Protein AF-A0A6P5CSR9-F1 (afdb_monomer_lite)

pLDDT: mean 87.32, std 11.23, range [52.47, 97.5]

Structure (mmCIF, N/CA/C/O backbone):
data_AF-A0A6P5CSR9-F1
#
_entry.id   AF-A0A6P5CSR9-F1
#
loop_
_atom_site.group_PDB
_atom_site.id
_atom_site.type_symbol
_ato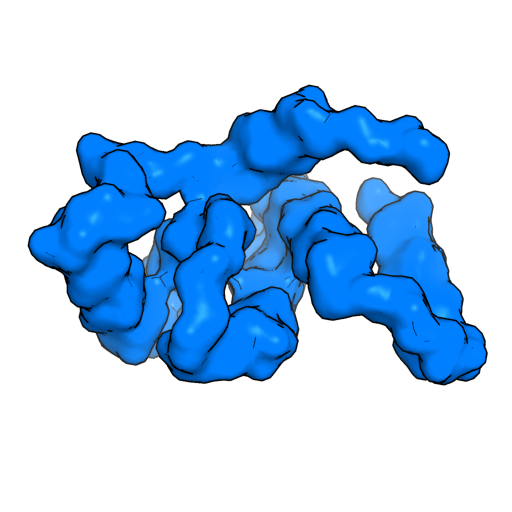m_site.label_atom_id
_atom_site.label_alt_id
_atom_site.label_comp_id
_atom_site.label_asym_id
_atom_site.label_entity_id
_atom_site.label_seq_id
_atom_site.pdbx_PDB_ins_code
_atom_site.Cartn_x
_atom_site.Cartn_y
_atom_site.Cartn_z
_atom_site.occupancy
_atom_site.B_iso_or_equiv
_atom_site.auth_seq_id
_atom_site.auth_comp_id
_atom_site.auth_asym_id
_atom_site.auth_atom_id
_atom_site.pdbx_PDB_model_num
ATOM 1 N N . LEU A 1 1 ? 12.097 3.161 -11.868 1.00 73.62 1 LEU A N 1
ATOM 2 C CA . LEU A 1 1 ? 11.163 2.076 -12.251 1.00 73.62 1 LEU A CA 1
ATOM 3 C C . LEU A 1 1 ? 11.880 0.765 -12.604 1.00 73.62 1 LEU A C 1
ATOM 5 O O . LEU A 1 1 ? 11.644 -0.215 -11.914 1.00 73.62 1 LEU A O 1
ATOM 9 N N . ALA A 1 2 ? 12.783 0.739 -13.599 1.00 78.50 2 ALA A N 1
ATOM 10 C CA . ALA A 1 2 ? 13.423 -0.500 -14.081 1.00 78.50 2 ALA A CA 1
ATOM 11 C C . ALA A 1 2 ? 14.132 -1.333 -12.991 1.00 78.50 2 ALA A C 1
ATOM 13 O O . ALA A 1 2 ? 13.965 -2.545 -12.945 1.00 78.50 2 ALA A O 1
ATOM 14 N N . LEU A 1 3 ? 14.857 -0.688 -12.067 1.00 85.06 3 LEU A N 1
ATOM 15 C CA . LEU A 1 3 ? 15.507 -1.365 -10.933 1.00 85.06 3 LEU A CA 1
ATOM 16 C C . LEU A 1 3 ? 14.511 -2.139 -10.054 1.00 85.06 3 LEU A C 1
ATOM 18 O O . LEU A 1 3 ? 14.718 -3.318 -9.782 1.00 85.06 3 LEU A O 1
ATOM 22 N N . T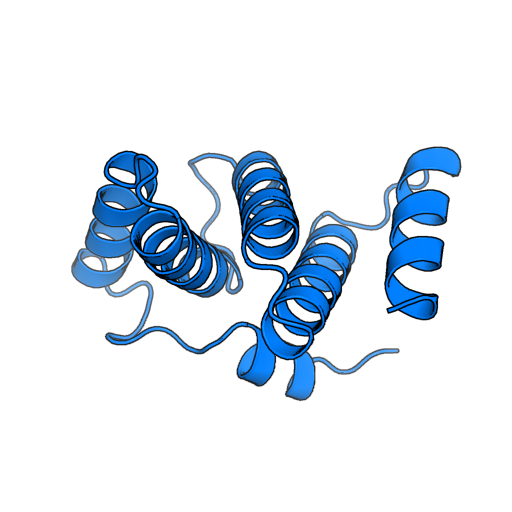RP A 1 4 ? 13.411 -1.496 -9.657 1.00 81.38 4 TRP A N 1
ATOM 23 C CA . TRP A 1 4 ? 12.381 -2.108 -8.815 1.00 81.38 4 TRP A CA 1
ATOM 24 C C . TRP A 1 4 ? 11.624 -3.226 -9.535 1.00 81.38 4 TRP A C 1
ATOM 26 O O . TRP A 1 4 ? 11.358 -4.266 -8.938 1.00 81.38 4 TRP A O 1
ATOM 36 N N . ALA A 1 5 ? 11.324 -3.045 -10.823 1.00 81.62 5 ALA A N 1
ATOM 37 C CA . ALA A 1 5 ? 10.667 -4.068 -11.632 1.00 81.62 5 ALA A CA 1
ATOM 38 C C . ALA A 1 5 ? 11.552 -5.316 -11.788 1.00 81.62 5 ALA A C 1
ATOM 40 O O . ALA A 1 5 ? 11.090 -6.437 -11.578 1.00 81.62 5 ALA A O 1
ATOM 41 N N . ASN A 1 6 ? 12.845 -5.118 -12.060 1.00 84.31 6 ASN A N 1
ATOM 42 C CA . ASN A 1 6 ? 13.813 -6.207 -12.146 1.00 84.31 6 ASN A CA 1
ATOM 43 C C . ASN A 1 6 ? 13.962 -6.932 -10.801 1.00 84.31 6 ASN A C 1
ATOM 45 O O . ASN A 1 6 ? 13.958 -8.160 -10.767 1.00 84.31 6 ASN A O 1
ATOM 49 N N . ALA A 1 7 ? 14.043 -6.193 -9.688 1.00 81.00 7 ALA A N 1
ATOM 50 C CA . ALA A 1 7 ? 14.110 -6.777 -8.350 1.00 81.00 7 ALA A CA 1
ATOM 51 C C . ALA A 1 7 ? 12.864 -7.617 -8.021 1.00 81.00 7 ALA A C 1
ATOM 53 O O . ALA A 1 7 ? 12.997 -8.732 -7.520 1.00 81.00 7 ALA A O 1
ATOM 54 N N . TRP A 1 8 ? 11.665 -7.125 -8.354 1.00 80.38 8 TRP A N 1
ATOM 55 C CA . TRP A 1 8 ? 10.412 -7.865 -8.178 1.00 80.38 8 TRP A CA 1
ATOM 56 C C . TRP A 1 8 ? 10.390 -9.164 -8.990 1.00 80.38 8 TRP A C 1
ATOM 58 O O . TRP A 1 8 ? 10.072 -10.231 -8.463 1.00 80.38 8 TRP A O 1
ATOM 68 N N . GLN A 1 9 ? 10.787 -9.097 -10.262 1.00 84.50 9 GLN A N 1
ATOM 69 C CA . GLN A 1 9 ? 10.817 -10.266 -11.137 1.00 84.50 9 GLN A CA 1
ATOM 70 C C . GLN A 1 9 ? 11.839 -11.308 -10.667 1.00 84.50 9 GLN A C 1
ATOM 72 O O . GLN A 1 9 ? 11.526 -12.498 -10.629 1.00 84.50 9 GLN A O 1
ATOM 77 N N . LEU A 1 10 ? 13.023 -10.874 -10.226 1.00 81.31 10 LEU A N 1
ATOM 78 C CA . LEU A 1 10 ? 14.030 -11.757 -9.636 1.00 81.31 10 LEU A CA 1
ATOM 79 C C . LEU A 1 10 ? 13.522 -12.421 -8.349 1.00 81.31 10 LEU A C 1
ATOM 81 O O . LEU A 1 10 ? 13.697 -13.624 -8.178 1.00 81.31 10 LEU A O 1
ATOM 85 N N . GLN A 1 11 ? 12.843 -11.683 -7.467 1.00 80.25 11 GLN A N 1
ATOM 86 C CA . GLN A 1 11 ? 12.255 -12.243 -6.240 1.00 80.25 11 GLN A CA 1
ATOM 87 C C . GLN A 1 11 ? 11.171 -13.290 -6.524 1.00 80.25 11 GLN A C 1
ATOM 89 O O . GLN A 1 11 ? 11.042 -14.253 -5.765 1.00 80.25 11 GLN A O 1
ATOM 94 N N . ALA A 1 12 ? 10.396 -13.109 -7.597 1.00 79.50 12 ALA A N 1
ATOM 95 C CA . ALA A 1 12 ? 9.389 -14.072 -8.031 1.00 79.50 12 ALA A CA 1
ATOM 96 C C . ALA A 1 12 ? 10.021 -15.337 -8.639 1.00 79.50 12 ALA A C 1
ATOM 98 O O . ALA A 1 12 ? 9.554 -16.441 -8.374 1.00 79.50 12 ALA A O 1
ATOM 99 N N . GLN A 1 13 ? 11.088 -15.183 -9.431 1.00 80.31 13 GLN A N 1
ATOM 100 C CA . GLN A 1 13 ? 11.735 -16.288 -10.147 1.00 80.31 13 GLN A CA 1
ATOM 101 C C . GLN A 1 13 ? 12.671 -17.125 -9.277 1.00 80.31 13 GLN A C 1
ATOM 103 O O . GLN A 1 13 ? 12.736 -18.339 -9.441 1.00 80.31 13 GLN A O 1
ATOM 108 N N . LEU A 1 14 ? 13.417 -16.493 -8.370 1.00 69.06 14 LEU A N 1
ATOM 109 C CA . LEU A 1 14 ? 14.483 -17.178 -7.644 1.00 69.06 14 LEU A CA 1
ATOM 110 C C . LEU A 1 14 ? 13.961 -18.073 -6.517 1.00 69.06 14 LEU A C 1
ATOM 112 O O . LEU A 1 14 ? 14.721 -18.888 -6.007 1.00 69.06 14 LEU A O 1
ATOM 116 N N . GLY A 1 15 ? 12.699 -17.930 -6.093 1.00 58.53 15 GLY A N 1
ATOM 117 C CA . GLY A 1 15 ? 12.113 -18.735 -5.011 1.00 58.53 15 GLY A CA 1
ATOM 118 C C . GLY A 1 15 ? 12.824 -18.607 -3.654 1.00 58.53 15 GLY A C 1
ATOM 119 O O . GLY A 1 15 ? 12.390 -19.212 -2.677 1.00 58.53 15 GLY A O 1
ATOM 120 N N . ILE A 1 16 ? 13.896 -17.809 -3.572 1.00 55.72 16 ILE A N 1
ATOM 121 C CA . ILE A 1 16 ? 14.642 -17.531 -2.352 1.00 55.72 16 ILE A CA 1
ATOM 122 C C . ILE A 1 16 ? 13.661 -16.850 -1.395 1.00 55.72 16 ILE A C 1
ATOM 124 O O . ILE A 1 16 ? 12.980 -15.901 -1.808 1.00 55.72 16 ILE A O 1
ATOM 128 N N . PRO A 1 17 ? 13.572 -17.282 -0.126 1.00 55.09 17 PRO A N 1
ATOM 129 C CA . PRO A 1 17 ? 12.826 -16.558 0.885 1.00 55.09 17 PRO A CA 1
ATOM 130 C C . PRO A 1 17 ? 13.602 -15.280 1.231 1.00 55.09 17 PRO A C 1
ATOM 132 O O . PRO A 1 17 ? 14.155 -15.131 2.314 1.00 55.09 17 PRO A O 1
ATOM 135 N N . CYS A 1 18 ? 13.668 -14.329 0.296 1.00 55.84 18 CYS A N 1
ATOM 136 C CA . CYS A 1 18 ? 13.785 -12.935 0.672 1.00 55.84 18 CYS A CA 1
ATOM 137 C C . CYS A 1 18 ? 12.592 -12.684 1.595 1.00 55.84 18 CYS A C 1
ATOM 139 O O . CYS A 1 18 ? 11.452 -12.878 1.163 1.00 55.84 18 CYS A O 1
ATOM 141 N N . GLY A 1 19 ? 12.863 -12.367 2.864 1.00 62.72 19 GLY A N 1
ATOM 142 C CA . GLY A 1 19 ? 11.823 -12.192 3.874 1.00 62.72 19 GLY A CA 1
ATOM 143 C C . GLY A 1 19 ? 10.696 -11.276 3.375 1.00 62.72 19 GLY A C 1
ATOM 144 O O . GLY A 1 19 ? 10.946 -10.435 2.500 1.00 62.72 19 GLY A O 1
ATOM 145 N N . PRO A 1 20 ? 9.464 -11.448 3.888 1.00 68.12 20 PRO A N 1
ATOM 146 C CA . PRO A 1 20 ? 8.289 -10.685 3.458 1.00 68.12 20 PRO A CA 1
ATOM 147 C C . PRO A 1 20 ? 8.575 -9.178 3.369 1.00 68.12 20 PRO A C 1
ATOM 149 O O . PRO A 1 20 ? 8.175 -8.539 2.399 1.00 68.12 20 PRO A O 1
ATOM 152 N N . ASP A 1 21 ? 9.396 -8.655 4.275 1.00 81.12 21 ASP A N 1
ATOM 153 C CA . ASP A 1 21 ? 9.850 -7.267 4.342 1.00 81.12 21 ASP A CA 1
ATOM 154 C C . ASP A 1 21 ? 10.504 -6.783 3.038 1.00 81.12 21 ASP A C 1
ATOM 156 O O . ASP A 1 21 ? 10.134 -5.737 2.510 1.00 81.12 21 ASP A O 1
ATOM 160 N N . ARG A 1 22 ? 11.408 -7.562 2.422 1.00 82.62 22 ARG A N 1
ATOM 161 C CA . ARG A 1 22 ? 12.084 -7.147 1.175 1.00 82.62 22 ARG A CA 1
ATOM 162 C C . ARG A 1 22 ? 11.110 -7.084 -0.005 1.00 82.62 22 ARG A C 1
ATOM 164 O O . ARG A 1 22 ? 11.225 -6.203 -0.862 1.00 82.62 22 ARG A O 1
ATOM 171 N N . ARG A 1 23 ? 10.129 -7.992 -0.046 1.00 86.94 23 ARG A N 1
ATOM 172 C CA . ARG A 1 23 ? 9.060 -7.975 -1.060 1.00 86.94 23 ARG A CA 1
ATOM 173 C C . ARG A 1 23 ? 8.139 -6.774 -0.859 1.00 86.94 23 ARG A C 1
ATOM 175 O O . ARG A 1 23 ? 7.800 -6.099 -1.829 1.00 86.94 23 ARG A O 1
ATOM 182 N N . LEU A 1 24 ? 7.793 -6.463 0.388 1.00 90.25 24 LEU A N 1
ATOM 183 C CA . LEU A 1 24 ? 6.983 -5.298 0.738 1.00 90.25 24 LEU A CA 1
ATOM 184 C C . LEU A 1 24 ? 7.694 -3.983 0.403 1.00 90.25 24 LEU A C 1
ATOM 186 O O . LEU A 1 24 ? 7.073 -3.103 -0.186 1.00 90.25 24 LEU A O 1
ATOM 190 N N . LEU A 1 25 ? 8.997 -3.870 0.673 1.00 89.31 25 LEU A N 1
ATOM 191 C CA . LEU A 1 25 ? 9.801 -2.710 0.270 1.00 89.31 25 LEU A CA 1
ATOM 192 C C . LEU A 1 25 ? 9.847 -2.543 -1.250 1.00 89.31 25 LEU A C 1
ATOM 194 O O . LEU A 1 25 ? 9.696 -1.436 -1.764 1.00 89.31 25 LEU A O 1
ATOM 198 N N . THR A 1 26 ? 9.977 -3.650 -1.981 1.00 91.12 26 THR A N 1
ATOM 199 C CA . THR A 1 26 ? 9.958 -3.634 -3.451 1.00 91.12 26 THR A CA 1
ATOM 200 C C . THR A 1 26 ? 8.613 -3.134 -3.981 1.00 91.12 26 THR A C 1
ATOM 202 O O . THR A 1 26 ? 8.572 -2.267 -4.855 1.00 91.12 26 THR A O 1
ATOM 205 N N . LEU A 1 27 ? 7.503 -3.616 -3.415 1.00 93.81 27 LEU A N 1
ATOM 206 C CA . LEU A 1 27 ? 6.156 -3.163 -3.773 1.00 93.81 27 LEU A CA 1
ATOM 207 C C . LEU A 1 27 ? 5.900 -1.706 -3.378 1.00 93.81 27 LEU A C 1
ATOM 209 O O . LEU A 1 27 ? 5.243 -0.988 -4.129 1.00 93.81 27 LEU A O 1
ATOM 213 N N . ALA A 1 28 ? 6.442 -1.243 -2.249 1.00 94.06 28 ALA A N 1
ATOM 214 C CA . ALA A 1 28 ? 6.371 0.159 -1.855 1.00 94.06 28 ALA A CA 1
ATOM 215 C C . ALA A 1 28 ? 7.114 1.031 -2.877 1.00 94.06 28 ALA A C 1
ATOM 217 O O . ALA A 1 28 ? 6.564 2.026 -3.353 1.00 94.06 28 ALA A O 1
ATOM 218 N N . GLY A 1 29 ? 8.326 0.626 -3.273 1.00 93.38 29 GLY A N 1
ATOM 219 C CA . GLY A 1 29 ? 9.130 1.304 -4.291 1.00 93.38 29 GLY A CA 1
ATOM 220 C C . GLY A 1 29 ? 8.418 1.399 -5.641 1.00 93.38 29 GLY A C 1
ATOM 221 O O . GLY A 1 29 ? 8.365 2.478 -6.237 1.00 93.38 29 GLY A O 1
ATOM 222 N N . LEU A 1 30 ? 7.809 0.300 -6.098 1.00 94.56 30 LEU A N 1
ATOM 223 C CA . LEU A 1 30 ? 6.985 0.279 -7.310 1.00 94.56 30 LEU A CA 1
ATOM 224 C C . LEU A 1 30 ? 5.763 1.196 -7.185 1.00 94.56 30 LEU A C 1
ATOM 226 O O . LEU A 1 30 ? 5.552 2.037 -8.057 1.00 94.56 30 LEU A O 1
ATOM 230 N N . ALA A 1 31 ? 5.001 1.093 -6.093 1.00 96.19 31 ALA A N 1
ATOM 231 C CA . ALA A 1 31 ? 3.815 1.915 -5.869 1.00 96.19 31 ALA A CA 1
ATOM 232 C C . ALA A 1 31 ? 4.141 3.415 -5.865 1.00 96.19 31 ALA A C 1
ATOM 234 O O . ALA A 1 31 ? 3.374 4.210 -6.406 1.00 96.19 31 ALA A O 1
ATOM 235 N N . VAL A 1 32 ? 5.267 3.822 -5.270 1.00 95.31 32 VAL A N 1
ATOM 236 C CA . VAL A 1 32 ? 5.721 5.220 -5.301 1.00 95.31 32 VAL A CA 1
ATOM 237 C C . VAL A 1 32 ? 6.153 5.619 -6.709 1.00 95.31 32 VAL A C 1
ATOM 239 O O . VAL A 1 32 ? 5.710 6.654 -7.188 1.00 95.31 32 VAL A O 1
ATOM 242 N N . CYS A 1 33 ? 6.928 4.792 -7.421 1.00 94.06 33 CYS A N 1
ATOM 243 C CA . CYS A 1 33 ? 7.307 5.098 -8.806 1.00 94.06 33 CYS A CA 1
ATOM 244 C C . CYS A 1 33 ? 6.080 5.296 -9.710 1.00 94.06 33 CYS A C 1
ATOM 246 O O . CYS A 1 33 ? 6.042 6.259 -10.467 1.00 94.06 33 CYS A O 1
ATOM 248 N N . HIS A 1 34 ? 5.081 4.413 -9.629 1.00 95.88 34 HIS A N 1
ATOM 249 C CA . HIS A 1 34 ? 3.861 4.527 -10.430 1.00 95.88 34 HIS A CA 1
ATOM 250 C C . HIS A 1 34 ? 3.016 5.747 -10.037 1.00 95.88 34 HIS A C 1
ATOM 252 O O . HIS A 1 34 ? 2.476 6.407 -10.917 1.00 95.88 34 HIS A O 1
ATOM 258 N N . GLN A 1 35 ? 2.962 6.113 -8.749 1.00 93.81 35 GLN A N 1
ATOM 259 C CA . GLN A 1 35 ? 2.313 7.357 -8.308 1.00 93.81 35 GLN A CA 1
ATOM 260 C C . GLN A 1 35 ? 2.963 8.604 -8.920 1.00 93.81 35 GLN A C 1
ATOM 262 O O . GLN A 1 35 ? 2.245 9.481 -9.393 1.00 93.81 35 GLN A O 1
ATOM 267 N N . GLU A 1 36 ? 4.297 8.674 -8.935 1.00 94.31 36 GLU A N 1
ATOM 268 C CA . GLU A 1 36 ? 5.049 9.802 -9.511 1.00 94.31 36 GLU A CA 1
ATOM 269 C C . GLU A 1 36 ? 4.952 9.845 -11.048 1.00 94.31 36 GLU A C 1
ATOM 271 O O . GLU A 1 36 ? 5.070 10.911 -11.642 1.00 94.31 36 GLU A O 1
ATOM 276 N N . LEU A 1 37 ? 4.705 8.700 -11.695 1.00 95.00 37 LEU A N 1
ATOM 277 C CA . LEU A 1 37 ? 4.433 8.587 -13.136 1.00 95.00 37 LEU A CA 1
ATOM 278 C C . LEU A 1 37 ? 2.942 8.734 -13.487 1.00 95.00 37 LEU A C 1
ATOM 280 O O . LEU A 1 37 ? 2.554 8.487 -14.624 1.00 95.00 37 LEU A O 1
ATOM 284 N N . GLU A 1 38 ? 2.107 9.095 -12.510 1.00 93.88 38 GLU A N 1
ATOM 285 C CA . GLU A 1 38 ? 0.651 9.242 -12.637 1.00 93.88 38 GLU A CA 1
ATOM 286 C C . GLU A 1 38 ? -0.115 7.976 -13.064 1.00 93.88 38 GLU A C 1
ATOM 288 O O . GLU A 1 38 ? -1.311 8.034 -13.358 1.00 93.88 38 GLU A O 1
ATOM 293 N N . ASP A 1 39 ? 0.522 6.808 -12.994 1.00 95.75 39 ASP A N 1
ATOM 294 C CA . ASP A 1 39 ? -0.106 5.513 -13.231 1.00 95.75 39 ASP A CA 1
ATOM 295 C C . ASP A 1 39 ? -0.783 5.008 -11.951 1.00 95.75 39 ASP A C 1
ATOM 297 O O . ASP A 1 39 ? -0.282 4.161 -11.203 1.00 95.75 39 ASP A O 1
ATOM 301 N N . ALA A 1 40 ? -1.954 5.579 -11.668 1.00 95.38 40 ALA A N 1
ATOM 302 C CA . ALA A 1 40 ? -2.727 5.235 -10.480 1.00 95.38 40 ALA A CA 1
ATOM 303 C C . ALA A 1 40 ? -3.157 3.756 -10.457 1.00 95.38 40 ALA A C 1
ATOM 305 O O . ALA A 1 40 ? -3.342 3.195 -9.375 1.00 95.38 40 ALA A O 1
ATOM 306 N N . SER A 1 41 ? -3.308 3.132 -11.631 1.00 96.81 41 SER A N 1
ATOM 307 C CA . SER A 1 41 ? -3.769 1.751 -11.769 1.00 96.81 41 SER A CA 1
ATOM 308 C C . SER A 1 41 ? -2.716 0.751 -11.294 1.00 96.81 41 SER A C 1
ATOM 310 O O . SER A 1 41 ? -2.985 -0.035 -10.381 1.00 96.81 41 SER A O 1
ATOM 312 N N . GLU A 1 42 ? -1.488 0.858 -11.805 1.00 96.44 42 GLU A N 1
ATOM 313 C CA . GLU A 1 42 ? -0.374 0.008 -11.387 1.00 96.44 42 GLU A CA 1
ATOM 314 C C . GLU A 1 42 ? 0.059 0.309 -9.952 1.00 96.44 42 GLU A C 1
ATOM 316 O O . GLU A 1 42 ? 0.370 -0.607 -9.185 1.00 96.44 42 GLU A O 1
ATOM 321 N N . ALA A 1 43 ? -0.001 1.578 -9.529 1.00 97.19 43 ALA A N 1
ATOM 322 C CA . ALA A 1 43 ? 0.244 1.931 -8.136 1.00 97.19 43 ALA A CA 1
ATOM 323 C C . ALA A 1 43 ? -0.729 1.211 -7.190 1.00 97.19 43 ALA A C 1
ATOM 325 O O . ALA A 1 43 ? -0.304 0.642 -6.181 1.00 97.19 43 ALA A O 1
ATOM 326 N N . ARG A 1 44 ? -2.028 1.187 -7.527 1.00 97.19 44 ARG A N 1
ATOM 327 C CA . ARG A 1 44 ? -3.045 0.496 -6.724 1.00 97.19 44 ARG A CA 1
ATOM 328 C C . ARG A 1 44 ? -2.804 -1.008 -6.713 1.00 97.19 44 ARG A C 1
ATOM 330 O O . ARG A 1 44 ? -2.863 -1.603 -5.640 1.00 97.19 44 ARG A O 1
ATOM 337 N N . ALA A 1 45 ? -2.485 -1.601 -7.864 1.00 96.88 45 ALA A N 1
ATOM 338 C CA . ALA A 1 45 ? -2.177 -3.026 -7.972 1.00 96.88 45 ALA A CA 1
ATOM 339 C C . ALA A 1 45 ? -0.964 -3.421 -7.110 1.00 96.88 45 ALA A C 1
ATOM 341 O O . ALA A 1 45 ? -0.968 -4.470 -6.464 1.00 96.88 45 ALA A O 1
ATOM 342 N N . CYS A 1 46 ? 0.061 -2.565 -7.035 1.00 96.25 46 CYS A N 1
ATOM 343 C CA . CYS A 1 46 ? 1.194 -2.767 -6.131 1.00 96.25 46 CYS A CA 1
ATOM 344 C C . CYS A 1 46 ? 0.760 -2.751 -4.658 1.00 96.25 46 CYS A C 1
ATOM 346 O O . CYS A 1 46 ? 1.162 -3.634 -3.896 1.00 96.25 46 CYS A O 1
ATOM 348 N N . CYS A 1 47 ? -0.086 -1.794 -4.258 1.00 96.19 47 CYS A N 1
ATOM 349 C CA . CYS A 1 47 ? -0.629 -1.749 -2.900 1.00 96.19 47 CYS A CA 1
ATOM 350 C C . CYS A 1 47 ? -1.488 -2.982 -2.582 1.00 96.19 47 CYS A C 1
ATOM 352 O O . CYS A 1 47 ? -1.349 -3.553 -1.507 1.00 96.19 47 CYS A O 1
ATOM 354 N N . GLU A 1 48 ? -2.334 -3.431 -3.508 1.00 95.69 48 GLU A N 1
ATOM 355 C CA . GLU A 1 48 ? -3.179 -4.614 -3.323 1.00 95.69 48 GLU A CA 1
ATOM 356 C C . GLU A 1 48 ? -2.344 -5.883 -3.096 1.00 95.69 48 GLU A C 1
ATOM 358 O O . GLU A 1 48 ? -2.571 -6.607 -2.126 1.00 95.69 48 GLU A O 1
ATOM 363 N N . ARG A 1 49 ? -1.309 -6.107 -3.918 1.00 94.56 49 ARG A N 1
ATOM 364 C CA . ARG A 1 49 ? -0.362 -7.223 -3.737 1.00 94.56 49 ARG A CA 1
ATOM 365 C C . ARG A 1 49 ? 0.332 -7.159 -2.374 1.00 94.56 49 ARG A C 1
ATOM 367 O O . ARG A 1 49 ? 0.492 -8.184 -1.718 1.00 94.56 49 ARG A O 1
ATOM 374 N N . ALA A 1 50 ? 0.718 -5.965 -1.921 1.00 93.62 50 ALA A N 1
ATOM 375 C CA . ALA A 1 50 ? 1.352 -5.794 -0.615 1.00 93.62 50 ALA A CA 1
ATOM 376 C C . ALA A 1 50 ? 0.389 -6.115 0.537 1.00 93.62 50 ALA A C 1
ATOM 378 O O . ALA A 1 50 ? 0.766 -6.798 1.487 1.00 93.62 50 ALA A O 1
ATOM 379 N N . LEU A 1 51 ? -0.872 -5.686 0.434 1.00 93.50 51 LEU A N 1
ATOM 380 C CA . LEU A 1 51 ? -1.907 -5.980 1.428 1.00 93.50 51 LEU A CA 1
ATOM 381 C C . LEU A 1 51 ? -2.251 -7.474 1.495 1.00 93.50 51 LEU A C 1
ATOM 383 O O . LEU A 1 51 ? -2.525 -7.974 2.585 1.00 93.50 51 LEU A O 1
ATOM 387 N N . GLN A 1 52 ? -2.186 -8.194 0.369 1.00 91.81 52 GLN A N 1
ATOM 388 C CA . GLN A 1 52 ? -2.320 -9.656 0.343 1.00 91.81 52 GLN A CA 1
ATOM 389 C C . GLN A 1 52 ? -1.167 -10.347 1.086 1.00 91.81 52 GLN A C 1
ATOM 391 O O . GLN A 1 52 ? -1.410 -11.277 1.852 1.00 91.81 52 GLN A O 1
ATOM 396 N N . LEU A 1 53 ? 0.075 -9.873 0.913 1.00 89.75 53 LEU A N 1
ATOM 397 C CA . LEU A 1 53 ? 1.242 -10.408 1.630 1.00 89.75 53 LEU A CA 1
ATOM 398 C C . LEU A 1 53 ? 1.194 -10.131 3.138 1.00 89.75 53 LEU A C 1
ATOM 400 O O . LEU A 1 53 ? 1.625 -10.967 3.925 1.00 89.75 53 LEU A O 1
ATOM 404 N N . LEU A 1 54 ? 0.663 -8.975 3.540 1.00 89.56 54 LEU A N 1
ATOM 405 C CA . LEU A 1 54 ? 0.527 -8.575 4.945 1.00 89.56 54 LEU A CA 1
ATOM 406 C C . LEU A 1 54 ? -0.598 -9.309 5.693 1.00 89.56 54 LEU A C 1
ATOM 408 O O . LEU A 1 54 ? -0.724 -9.153 6.908 1.00 89.56 54 LEU A O 1
ATOM 412 N N . GLY A 1 55 ? -1.430 -10.088 4.991 1.00 84.31 55 GLY A N 1
ATOM 413 C CA . GLY A 1 55 ? -2.533 -10.844 5.590 1.00 84.31 55 GLY A CA 1
ATOM 414 C C . GLY A 1 55 ? -3.454 -9.965 6.439 1.00 84.31 55 GLY A C 1
ATOM 415 O O . GLY A 1 55 ? -3.512 -8.756 6.230 1.00 84.31 55 GLY A O 1
ATOM 416 N N . ALA A 1 56 ? -4.177 -10.550 7.397 1.00 69.75 56 ALA A N 1
ATOM 417 C CA . ALA A 1 56 ? -5.055 -9.818 8.320 1.00 69.75 56 ALA A CA 1
ATOM 418 C C . ALA A 1 56 ? -4.391 -9.480 9.671 1.00 69.75 56 ALA A C 1
ATOM 420 O O . ALA A 1 56 ? -4.752 -8.476 10.280 1.00 69.75 56 ALA A O 1
ATOM 421 N N . GLU A 1 57 ? -3.413 -10.274 10.118 1.00 60.59 57 GLU A N 1
ATOM 422 C CA . GLU A 1 57 ? -3.056 -10.360 11.546 1.00 60.59 57 GLU A CA 1
ATOM 423 C C . GLU A 1 57 ? -1.702 -9.752 11.941 1.00 60.59 57 GLU A C 1
ATOM 425 O O . GLU A 1 57 ? -1.417 -9.649 13.131 1.00 60.59 57 GLU A O 1
ATOM 430 N N . SER A 1 58 ? -0.853 -9.323 11.000 1.00 63.38 58 SER A N 1
ATOM 431 C CA . SER A 1 58 ? 0.472 -8.801 11.365 1.00 63.38 58 SER A CA 1
ATOM 432 C C . SER A 1 58 ? 0.485 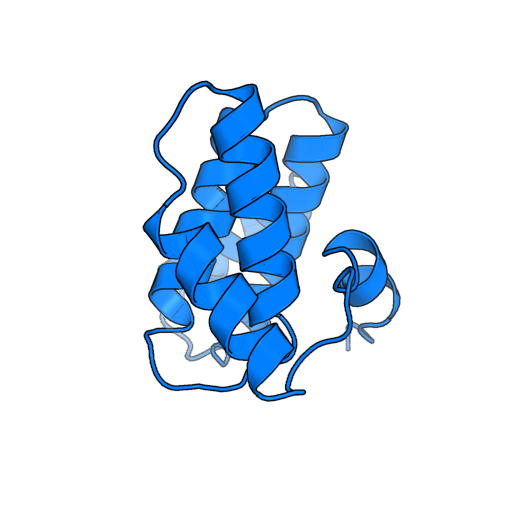-7.270 11.492 1.00 63.38 58 SER A C 1
ATOM 434 O O . SER A 1 58 ? 0.269 -6.586 10.481 1.00 63.38 58 SER A O 1
ATOM 436 N N . PRO A 1 59 ? 0.797 -6.699 12.673 1.00 75.69 59 PRO A N 1
ATOM 437 C CA . PRO A 1 59 ? 1.110 -5.281 12.799 1.00 75.69 59 PRO A CA 1
ATOM 438 C C . PRO A 1 59 ? 2.479 -5.014 12.157 1.00 75.69 59 PRO A C 1
ATOM 440 O O . PRO A 1 59 ? 3.520 -5.139 12.794 1.00 75.69 59 PRO A O 1
ATOM 443 N N . HIS A 1 60 ? 2.481 -4.687 10.863 1.00 86.19 60 HIS A N 1
ATOM 444 C CA . HIS A 1 60 ? 3.689 -4.331 10.116 1.00 86.19 60 HIS A CA 1
ATOM 445 C C . HIS A 1 60 ? 3.761 -2.810 9.928 1.00 86.19 60 HIS A C 1
ATOM 447 O O . HIS A 1 60 ? 2.751 -2.210 9.548 1.00 86.19 60 HIS A O 1
ATOM 453 N N . PRO A 1 61 ? 4.938 -2.169 10.054 1.00 87.81 61 PRO A N 1
ATOM 454 C CA . PRO A 1 61 ? 5.092 -0.717 9.874 1.00 87.81 61 PRO A CA 1
ATOM 455 C C . PRO A 1 61 ? 4.666 -0.185 8.493 1.00 87.81 61 PRO A C 1
ATOM 457 O O . PRO A 1 61 ? 4.401 1.003 8.339 1.00 87.81 61 PRO A O 1
ATOM 460 N N . LEU A 1 62 ? 4.559 -1.062 7.490 1.00 89.88 62 LEU A N 1
ATOM 461 C CA . LEU A 1 62 ? 4.164 -0.717 6.120 1.00 89.88 62 LEU A CA 1
ATOM 462 C C . LEU A 1 62 ? 2.657 -0.879 5.898 1.00 89.88 62 LEU A C 1
ATOM 464 O O . LEU A 1 62 ? 2.138 -0.395 4.895 1.00 89.88 62 LEU A O 1
ATOM 468 N N . LEU A 1 63 ? 1.936 -1.521 6.825 1.00 93.06 63 LEU A N 1
ATOM 469 C CA . LEU A 1 63 ? 0.522 -1.833 6.653 1.00 93.06 63 LEU A CA 1
ATOM 470 C C . LEU A 1 63 ? -0.337 -0.573 6.530 1.00 93.06 63 LEU A C 1
ATOM 472 O O . LEU A 1 63 ? -1.048 -0.419 5.540 1.00 93.06 63 LEU A O 1
ATOM 476 N N . ALA A 1 64 ? -0.257 0.337 7.501 1.00 93.88 64 ALA A N 1
ATOM 477 C CA . ALA A 1 64 ? -1.018 1.583 7.458 1.00 93.88 64 ALA A CA 1
ATOM 478 C C . ALA A 1 64 ? -0.676 2.456 6.224 1.00 93.88 64 ALA A C 1
ATOM 480 O O . ALA A 1 64 ? -1.605 2.866 5.530 1.00 93.88 64 ALA A O 1
ATOM 481 N N . PRO A 1 65 ? 0.606 2.662 5.859 1.00 94.81 65 PRO A N 1
ATOM 482 C CA . PRO A 1 65 ? 0.994 3.327 4.610 1.00 94.81 65 PRO A CA 1
ATOM 483 C C . PRO A 1 65 ? 0.411 2.696 3.339 1.00 94.81 65 PRO A C 1
ATOM 485 O O . PRO A 1 65 ? -0.028 3.414 2.438 1.00 94.81 65 PRO A O 1
ATOM 488 N N . PHE A 1 66 ? 0.392 1.360 3.246 1.00 95.81 66 PHE A N 1
ATOM 489 C CA . PHE A 1 66 ? -0.203 0.664 2.103 1.00 95.81 66 PHE A CA 1
ATOM 490 C C . PHE A 1 66 ? -1.722 0.809 2.067 1.00 95.81 66 PHE A C 1
ATOM 492 O O . PHE A 1 66 ? -2.273 1.016 0.987 1.00 95.81 66 PHE A O 1
ATOM 499 N N . LEU A 1 67 ? -2.399 0.736 3.218 1.00 95.75 67 LEU A N 1
ATOM 500 C CA . LEU A 1 67 ? -3.844 0.948 3.305 1.00 95.75 67 LEU A C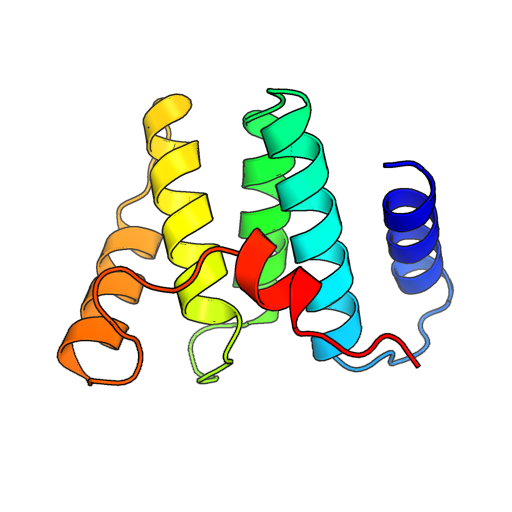A 1
ATOM 501 C C . LEU A 1 67 ? -4.220 2.374 2.894 1.00 95.75 67 LEU A C 1
ATOM 503 O O . LEU A 1 67 ? -5.101 2.546 2.057 1.00 95.75 67 LEU A O 1
ATOM 507 N N . GLU A 1 68 ? -3.511 3.379 3.406 1.00 96.38 68 GLU A N 1
ATOM 508 C CA . GLU A 1 68 ? -3.710 4.791 3.059 1.00 96.38 68 GLU A CA 1
ATOM 509 C C . GLU A 1 68 ? -3.515 5.039 1.558 1.00 96.38 68 GLU A C 1
ATOM 511 O O . GLU A 1 68 ? -4.366 5.630 0.889 1.00 96.38 68 GLU A O 1
ATOM 516 N N . ALA A 1 69 ? -2.408 4.544 0.991 1.00 96.81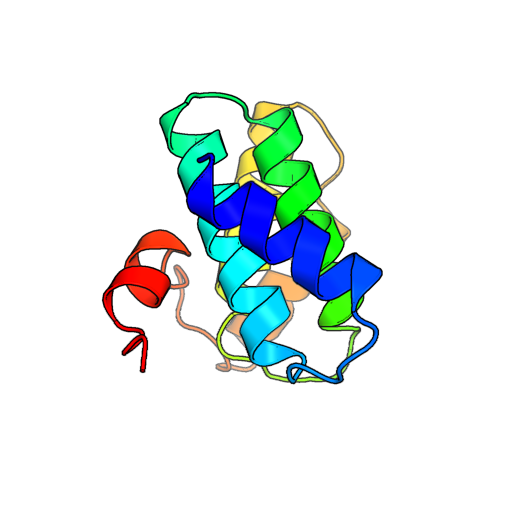 69 ALA A N 1
ATOM 517 C CA . ALA A 1 69 ? -2.154 4.655 -0.441 1.00 96.81 69 ALA A CA 1
ATOM 518 C C . ALA A 1 69 ? -3.237 3.941 -1.263 1.00 96.81 69 ALA A C 1
ATOM 520 O O . ALA A 1 69 ? -3.746 4.513 -2.228 1.00 96.81 69 ALA A O 1
ATOM 521 N N . HIS A 1 70 ? -3.643 2.735 -0.858 1.00 97.50 70 HIS A N 1
ATOM 522 C CA . HIS A 1 70 ? -4.692 1.981 -1.534 1.00 97.50 70 HIS A CA 1
ATOM 523 C C . HIS A 1 70 ? -6.048 2.701 -1.491 1.00 97.50 70 HIS A C 1
ATOM 525 O O . HIS A 1 70 ? -6.721 2.776 -2.519 1.00 97.50 70 HIS A O 1
ATOM 531 N N . VAL A 1 71 ? -6.443 3.279 -0.350 1.00 97.06 71 VAL A N 1
ATOM 532 C CA . VAL A 1 71 ? -7.687 4.059 -0.205 1.00 97.06 71 VAL A CA 1
ATOM 533 C C . VAL A 1 71 ? -7.669 5.276 -1.127 1.00 97.06 71 VAL A C 1
ATOM 535 O O . VAL A 1 71 ? -8.599 5.461 -1.917 1.00 97.06 71 VAL A O 1
ATOM 538 N N . ARG A 1 72 ? -6.589 6.065 -1.092 1.00 96.56 72 ARG A N 1
ATOM 539 C CA . ARG A 1 72 ? -6.432 7.260 -1.933 1.00 96.56 72 ARG A CA 1
ATOM 540 C C . ARG A 1 72 ? -6.473 6.927 -3.427 1.00 96.56 72 ARG A C 1
ATOM 542 O O . ARG A 1 72 ? -7.155 7.603 -4.195 1.00 96.56 72 ARG A O 1
ATOM 549 N N . LEU A 1 73 ? -5.764 5.880 -3.848 1.00 97.31 73 LEU A N 1
ATOM 550 C CA . LEU A 1 73 ? -5.718 5.454 -5.250 1.00 97.31 73 LEU A CA 1
ATOM 551 C C . LEU A 1 73 ? -7.052 4.864 -5.716 1.00 97.31 73 LEU A C 1
ATOM 553 O O . LEU A 1 73 ? -7.499 5.164 -6.820 1.00 97.31 73 LEU A O 1
ATOM 557 N N . SER A 1 74 ? -7.722 4.080 -4.868 1.00 97.31 74 SER A N 1
ATOM 558 C CA . SER A 1 74 ? -9.062 3.552 -5.156 1.00 97.31 74 SER A CA 1
ATOM 559 C C . SER A 1 74 ? -10.070 4.681 -5.343 1.00 97.31 74 SER A C 1
ATOM 561 O O . SER A 1 74 ? -10.847 4.648 -6.291 1.00 97.31 74 SER A O 1
ATOM 563 N N . TRP A 1 75 ? -10.004 5.722 -4.506 1.00 96.19 75 TRP A N 1
ATOM 564 C CA . TRP A 1 75 ? -10.827 6.918 -4.671 1.00 96.19 75 TRP A CA 1
ATOM 565 C C . TRP A 1 75 ? -10.564 7.622 -6.009 1.00 96.19 75 TRP A C 1
ATOM 567 O O . TRP A 1 75 ? -11.509 7.906 -6.740 1.00 96.19 75 TRP A O 1
ATOM 577 N N . ARG A 1 76 ? -9.289 7.834 -6.376 1.00 96.31 76 ARG A N 1
ATOM 578 C CA . ARG A 1 76 ? -8.901 8.442 -7.665 1.00 96.31 76 ARG A CA 1
ATOM 579 C C . ARG A 1 76 ? -9.416 7.651 -8.874 1.00 96.31 76 ARG A C 1
ATOM 581 O O . ARG A 1 76 ? -9.716 8.251 -9.900 1.00 96.31 76 ARG A O 1
ATOM 588 N N . LEU A 1 77 ? -9.503 6.328 -8.757 1.00 96.88 77 LEU A N 1
ATOM 589 C CA . LEU A 1 77 ? -9.938 5.426 -9.827 1.00 96.88 77 LEU A CA 1
ATOM 590 C C . LEU A 1 77 ? -11.446 5.112 -9.806 1.00 96.88 77 LEU A C 1
ATOM 592 O O . LEU A 1 77 ? -11.921 4.415 -10.698 1.00 96.88 77 LEU A O 1
ATOM 596 N N . GLY A 1 78 ? -12.199 5.577 -8.802 1.00 96.88 78 GLY A N 1
ATOM 597 C CA . GLY A 1 78 ? -13.616 5.227 -8.636 1.00 96.88 78 GLY A CA 1
ATOM 598 C C . GLY A 1 78 ? -13.858 3.754 -8.270 1.00 96.88 78 GLY A C 1
ATOM 599 O O . GLY A 1 78 ? -14.896 3.195 -8.615 1.00 96.88 78 GLY A O 1
ATOM 600 N N . LEU A 1 79 ? -12.897 3.113 -7.601 1.00 97.06 79 LEU A N 1
ATOM 601 C CA . LEU A 1 79 ? -12.934 1.698 -7.220 1.00 97.06 79 LEU A CA 1
ATOM 602 C C . LEU A 1 79 ? -13.290 1.523 -5.738 1.00 97.06 79 LEU A C 1
ATOM 604 O O . LEU A 1 79 ? -13.126 2.442 -4.930 1.00 97.06 79 LEU A O 1
ATOM 608 N N . ASP A 1 80 ? -13.755 0.325 -5.366 1.00 95.25 80 ASP A N 1
ATOM 609 C CA . ASP A 1 80 ? -14.089 0.037 -3.970 1.00 95.25 80 ASP A CA 1
ATOM 610 C C . ASP A 1 80 ? -12.852 0.107 -3.061 1.00 95.25 80 ASP A C 1
ATOM 612 O O . ASP A 1 80 ? -11.751 -0.334 -3.416 1.00 95.25 80 ASP A O 1
ATOM 616 N N . LYS A 1 81 ? -13.067 0.686 -1.877 1.00 95.25 81 LYS A N 1
ATOM 617 C CA . LYS A 1 81 ? -12.036 0.956 -0.867 1.00 95.25 81 LYS A CA 1
ATOM 618 C C . LYS A 1 81 ? -12.467 0.621 0.560 1.00 95.25 81 LYS A C 1
ATOM 620 O O . LYS A 1 81 ? -11.661 0.764 1.475 1.00 95.25 81 LYS A O 1
ATOM 625 N N . ARG A 1 82 ? -13.713 0.168 0.759 1.00 95.44 82 ARG A N 1
ATOM 626 C CA . ARG A 1 82 ? -14.342 0.019 2.085 1.00 95.44 82 ARG A CA 1
ATOM 627 C C . ARG A 1 82 ? -13.541 -0.876 3.021 1.00 95.44 82 ARG A C 1
ATOM 629 O O . ARG A 1 82 ? -13.354 -0.535 4.181 1.00 95.44 82 ARG A O 1
ATOM 636 N N . HIS A 1 83 ? -13.046 -2.003 2.510 1.00 93.56 83 HIS A N 1
ATOM 637 C CA . HIS A 1 83 ? -12.260 -2.935 3.315 1.00 93.56 83 HIS A CA 1
ATOM 638 C C . HIS A 1 83 ? -10.946 -2.305 3.803 1.00 93.56 83 HIS A C 1
ATOM 640 O O . HIS A 1 83 ? -10.613 -2.399 4.982 1.00 93.56 83 HIS A O 1
ATOM 646 N N . SER A 1 84 ? -10.215 -1.626 2.913 1.00 93.94 84 SER A N 1
ATOM 647 C CA . SER A 1 84 ? -8.960 -0.959 3.272 1.00 93.94 84 SER A CA 1
ATOM 648 C C . SER A 1 84 ? -9.182 0.214 4.225 1.00 93.94 84 SER A C 1
ATOM 650 O O . SER A 1 84 ? -8.406 0.391 5.157 1.00 93.94 84 SER A O 1
ATOM 652 N N . GLU A 1 85 ? -10.253 0.978 4.013 1.00 95.81 85 GLU A N 1
ATOM 653 C CA . GLU A 1 85 ? -10.658 2.112 4.850 1.00 95.81 85 GLU A CA 1
ATOM 654 C C . GLU A 1 85 ? -11.014 1.650 6.271 1.00 95.81 85 GLU A C 1
ATOM 656 O O . GLU A 1 85 ? -10.441 2.151 7.235 1.00 95.81 85 GLU A O 1
ATOM 661 N N . ALA A 1 86 ? -11.847 0.613 6.408 1.00 94.88 86 ALA A N 1
ATOM 662 C CA . ALA A 1 86 ? -12.207 0.041 7.707 1.00 94.88 86 ALA A CA 1
ATOM 663 C C . ALA A 1 86 ? -10.990 -0.526 8.452 1.00 94.88 86 ALA A C 1
ATOM 665 O O . ALA A 1 86 ? -10.836 -0.331 9.657 1.00 94.88 86 ALA A O 1
ATOM 666 N N . ARG A 1 87 ? -10.093 -1.209 7.734 1.00 93.00 87 ARG A N 1
ATOM 667 C CA . ARG A 1 87 ? -8.876 -1.763 8.331 1.00 93.00 87 ARG A CA 1
ATOM 668 C C . ARG A 1 87 ? -7.908 -0.666 8.779 1.00 93.00 87 ARG A C 1
ATOM 670 O O . ARG A 1 87 ? -7.288 -0.809 9.827 1.00 93.00 87 ARG A O 1
ATOM 677 N N . LEU A 1 88 ? -7.785 0.422 8.019 1.00 93.12 88 LEU A N 1
ATOM 678 C CA . LEU A 1 88 ? -6.970 1.572 8.411 1.00 93.12 88 LEU A CA 1
ATOM 679 C C . LEU A 1 88 ? -7.543 2.253 9.655 1.00 93.12 88 LEU A C 1
ATOM 681 O O . LEU A 1 88 ? -6.796 2.540 10.586 1.00 93.12 88 LEU A O 1
ATOM 685 N N . GLN A 1 89 ? -8.861 2.445 9.690 1.00 93.94 89 GLN A N 1
ATOM 686 C CA . GLN A 1 89 ? -9.551 3.018 10.839 1.00 93.94 89 GLN A CA 1
ATOM 687 C C . GLN A 1 89 ? -9.344 2.165 12.100 1.00 93.94 89 GLN A C 1
ATOM 689 O O . GLN A 1 89 ? -8.979 2.704 13.140 1.00 93.94 89 GLN A O 1
ATOM 694 N N . ALA A 1 90 ? -9.451 0.836 12.001 1.00 92.56 90 ALA A N 1
ATOM 695 C CA . ALA A 1 90 ? -9.196 -0.062 13.129 1.00 92.56 90 ALA A CA 1
ATOM 696 C C . ALA A 1 90 ? -7.761 0.062 13.684 1.00 92.56 90 ALA A C 1
ATOM 698 O O . ALA A 1 90 ? -7.557 0.011 14.895 1.00 92.56 90 ALA A O 1
ATOM 699 N N . LEU A 1 91 ? -6.755 0.263 12.821 1.00 91.25 91 LEU A N 1
ATOM 700 C CA . LEU A 1 91 ? -5.374 0.495 13.266 1.00 91.25 91 LEU A CA 1
ATOM 701 C C . LEU A 1 91 ? -5.219 1.833 13.998 1.00 91.25 91 LEU A C 1
ATOM 703 O O . LEU A 1 91 ? -4.453 1.919 14.957 1.00 91.25 91 LEU A O 1
ATOM 707 N N . GLN A 1 92 ? -5.924 2.870 13.544 1.00 91.88 92 GLN A N 1
ATOM 708 C CA . GLN A 1 92 ? -5.905 4.199 14.157 1.00 91.88 92 GLN A CA 1
ATOM 709 C C . GLN A 1 92 ? -6.599 4.182 15.523 1.00 91.88 92 GLN A C 1
ATOM 711 O O . GLN A 1 92 ? -6.045 4.681 16.500 1.00 91.88 92 GLN A O 1
ATOM 716 N N . GLU A 1 93 ? -7.764 3.539 15.615 1.00 92.81 93 GLU A N 1
ATOM 717 C CA . GLU A 1 93 ? -8.515 3.360 16.864 1.00 92.81 93 GLU A CA 1
ATOM 718 C C . GLU A 1 93 ? -7.737 2.528 17.893 1.00 92.81 93 GLU A C 1
ATOM 720 O O . GLU A 1 93 ? -7.780 2.819 19.087 1.00 92.81 93 GLU A O 1
ATOM 725 N N . ALA A 1 94 ? -6.966 1.536 17.438 1.00 90.50 94 ALA A N 1
ATOM 726 C CA . ALA A 1 94 ? -6.079 0.743 18.287 1.00 90.50 94 ALA A CA 1
ATOM 727 C C . ALA A 1 94 ? -4.770 1.466 18.677 1.00 90.50 94 ALA A C 1
ATOM 729 O O . ALA A 1 94 ? -3.958 0.898 19.406 1.00 90.50 94 ALA A O 1
ATOM 730 N N . GLY A 1 95 ? -4.522 2.686 18.181 1.00 88.81 95 GLY A N 1
ATOM 731 C CA . GLY A 1 95 ? -3.282 3.429 18.432 1.00 88.81 95 GLY A CA 1
ATOM 732 C C . GLY A 1 95 ? -2.035 2.816 17.781 1.00 88.81 95 GLY A C 1
ATOM 733 O O . GLY A 1 95 ? -0.916 3.135 18.175 1.00 88.81 95 GLY A O 1
ATOM 734 N N . LEU A 1 96 ? -2.210 1.936 16.787 1.00 87.62 96 LEU A N 1
ATOM 735 C CA . LEU A 1 96 ? -1.125 1.231 16.092 1.00 87.62 96 LEU A CA 1
ATOM 736 C C . LEU A 1 96 ? -0.511 2.051 14.947 1.00 87.62 96 LEU A C 1
ATOM 738 O O . LEU A 1 96 ? 0.529 1.678 14.407 1.00 87.62 96 LEU A O 1
ATOM 742 N N . THR A 1 97 ? -1.145 3.157 14.555 1.00 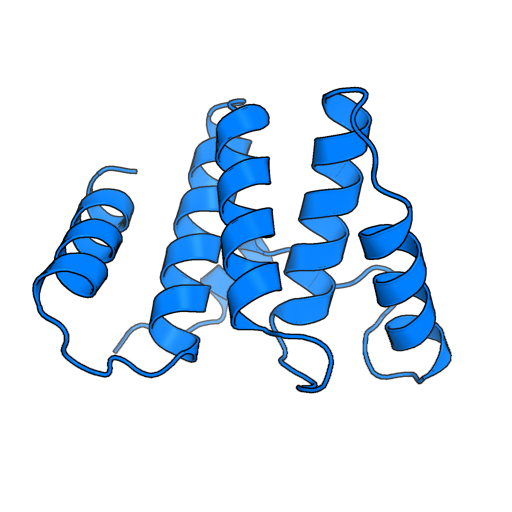87.62 97 THR A N 1
ATOM 743 C CA . THR A 1 97 ? -0.636 4.087 13.539 1.00 87.62 97 THR A CA 1
ATOM 744 C C . THR A 1 97 ? -1.082 5.520 13.841 1.00 87.62 97 THR A C 1
ATOM 746 O O . THR A 1 97 ? -2.201 5.712 14.321 1.00 87.62 97 THR A O 1
ATOM 749 N N . PRO A 1 98 ? -0.262 6.543 13.533 1.00 87.75 98 PRO A N 1
ATOM 750 C CA . PRO A 1 98 ? -0.695 7.935 13.615 1.00 87.75 98 PRO A CA 1
ATOM 751 C C . PRO A 1 98 ? -1.776 8.269 12.572 1.00 87.75 98 PRO A C 1
ATOM 753 O O . PRO A 1 98 ? -1.916 7.587 11.552 1.00 87.75 98 PRO A O 1
ATOM 756 N N . THR A 1 99 ? -2.517 9.348 12.836 1.00 89.25 99 THR A N 1
ATOM 757 C CA . THR A 1 99 ? -3.519 9.954 11.945 1.00 89.25 99 THR A CA 1
ATOM 758 C C . THR A 1 99 ? -3.061 11.357 11.511 1.00 89.25 99 THR A C 1
ATOM 760 O O . THR A 1 99 ? -3.085 12.264 12.349 1.00 89.25 99 THR A O 1
ATOM 763 N N . PRO A 1 100 ? -2.675 11.586 10.239 1.00 84.56 100 PRO A N 1
ATOM 764 C CA . PRO A 1 100 ? -2.563 10.609 9.151 1.00 84.56 100 PRO A CA 1
ATOM 765 C C . PRO A 1 100 ? -1.336 9.681 9.294 1.00 84.56 100 PRO A C 1
ATOM 767 O O . PRO A 1 100 ? -0.366 10.042 9.967 1.00 84.56 100 PRO A O 1
ATOM 770 N N . PRO A 1 101 ? -1.358 8.491 8.664 1.00 86.94 101 PRO A N 1
ATOM 771 C CA . PRO A 1 101 ? -0.211 7.587 8.638 1.00 86.94 101 PRO A CA 1
ATOM 772 C C . PRO A 1 101 ? 0.921 8.143 7.754 1.00 86.94 101 PRO A C 1
ATOM 774 O O . PRO A 1 101 ? 0.656 8.932 6.841 1.00 86.94 101 PRO A O 1
ATOM 777 N N . PRO A 1 102 ? 2.181 7.717 7.975 1.00 89.31 102 PRO A N 1
ATOM 778 C CA . PRO A 1 102 ? 3.293 8.131 7.127 1.00 89.31 102 PRO A CA 1
ATOM 779 C C . PRO A 1 102 ? 3.108 7.626 5.693 1.00 89.31 102 PRO A C 1
ATOM 781 O O . PRO A 1 102 ? 2.577 6.536 5.455 1.00 89.31 102 PRO A O 1
ATOM 784 N N . SER A 1 103 ? 3.574 8.406 4.719 1.00 92.31 103 SER A N 1
ATOM 785 C CA . SER A 1 103 ? 3.491 8.001 3.316 1.00 92.31 103 SER A CA 1
ATOM 786 C C . SER A 1 103 ? 4.476 6.869 2.987 1.00 92.31 103 SER A C 1
ATOM 788 O O . SER A 1 103 ? 5.539 6.740 3.598 1.00 92.31 103 SER A O 1
ATOM 790 N N . LEU A 1 104 ? 4.169 6.063 1.959 1.00 92.12 104 LEU A N 1
ATOM 791 C CA . LEU A 1 104 ? 5.100 5.036 1.458 1.00 92.12 104 LEU A CA 1
ATOM 792 C C . LEU A 1 104 ? 6.465 5.639 1.079 1.00 92.12 104 LEU A C 1
ATOM 794 O O . LEU A 1 104 ? 7.500 5.024 1.315 1.00 92.12 104 LEU A O 1
ATOM 798 N N . LYS A 1 105 ? 6.469 6.861 0.533 1.00 91.25 105 LYS A N 1
ATOM 799 C CA . LYS A 1 105 ? 7.684 7.589 0.149 1.00 91.25 105 LYS A CA 1
ATOM 800 C C . LYS A 1 105 ? 8.535 7.956 1.365 1.00 91.25 105 LYS A C 1
ATOM 802 O O . LYS A 1 105 ? 9.744 7.763 1.326 1.00 91.25 105 LYS A O 1
ATOM 807 N N . GLU A 1 106 ? 7.921 8.434 2.448 1.00 89.88 106 GLU A N 1
ATOM 808 C CA . GLU A 1 106 ? 8.636 8.746 3.694 1.00 89.88 106 GLU A CA 1
ATOM 809 C C . GLU A 1 106 ? 9.310 7.522 4.308 1.00 89.88 106 GLU A C 1
ATOM 811 O O . GLU A 1 106 ? 10.432 7.636 4.794 1.00 89.88 106 GLU A O 1
ATOM 816 N N . LEU A 1 107 ? 8.643 6.364 4.299 1.00 86.00 107 LEU A N 1
ATOM 817 C CA . LEU A 1 107 ? 9.226 5.140 4.849 1.00 86.00 107 LEU A CA 1
ATOM 818 C C . LEU A 1 107 ? 10.358 4.611 3.975 1.00 86.00 107 LEU A C 1
ATOM 820 O O . LEU A 1 107 ? 11.418 4.303 4.501 1.00 86.00 107 LEU A O 1
ATOM 824 N N . LEU A 1 108 ? 10.194 4.609 2.651 1.00 85.69 108 LEU A N 1
ATOM 825 C CA . LEU A 1 108 ? 11.258 4.193 1.733 1.00 85.69 108 LEU A CA 1
ATOM 826 C C . LEU A 1 108 ? 12.534 5.031 1.858 1.00 85.69 108 LEU A C 1
ATOM 828 O O . LEU A 1 108 ? 13.620 4.495 1.691 1.00 85.69 108 LEU A O 1
ATOM 832 N N . ILE A 1 109 ? 12.418 6.334 2.132 1.00 85.00 109 ILE A N 1
ATOM 833 C CA . ILE A 1 109 ? 13.588 7.210 2.320 1.00 85.00 109 ILE A CA 1
ATOM 834 C C . ILE A 1 109 ? 14.303 6.914 3.649 1.00 85.00 109 ILE A C 1
ATOM 836 O O . ILE A 1 109 ? 15.499 7.166 3.770 1.00 85.00 109 ILE A O 1
ATOM 840 N N . LYS A 1 110 ? 13.579 6.405 4.652 1.00 80.50 110 LYS A N 1
ATOM 841 C CA . LYS A 1 110 ? 14.125 6.061 5.975 1.00 80.50 110 LYS A CA 1
ATOM 842 C C . LYS A 1 110 ? 14.735 4.661 6.029 1.00 80.50 110 LYS A C 1
ATOM 844 O O . LYS A 1 110 ? 15.469 4.371 6.968 1.00 80.50 110 LYS A O 1
ATOM 849 N N . GLU A 1 111 ? 14.423 3.809 5.059 1.00 74.06 111 GLU A N 1
ATOM 850 C CA . GLU A 1 111 ? 14.975 2.462 4.960 1.00 74.06 111 GLU A CA 1
ATOM 851 C C . GLU A 1 111 ? 16.443 2.509 4.533 1.00 74.06 111 GLU A C 1
ATOM 853 O O . GLU A 1 111 ? 16.802 3.106 3.515 1.00 74.06 111 GLU A O 1
ATOM 858 N N . VAL A 1 112 ? 17.298 1.859 5.320 1.00 59.66 112 VAL A N 1
ATOM 859 C CA . VAL A 1 112 ? 18.707 1.667 4.978 1.00 59.66 112 VAL A CA 1
ATOM 860 C C . VAL A 1 112 ? 18.779 0.453 4.058 1.00 59.66 112 VAL A C 1
ATOM 862 O O . VAL A 1 112 ? 18.561 -0.678 4.481 1.00 59.66 112 VAL A O 1
ATOM 865 N N . LEU A 1 113 ? 19.024 0.696 2.772 1.00 58.28 113 LEU A N 1
ATOM 866 C CA . LEU A 1 113 ? 19.279 -0.371 1.809 1.00 58.28 113 LEU A CA 1
ATOM 867 C C . LEU A 1 113 ? 20.726 -0.853 1.995 1.00 58.28 113 LEU A C 1
ATOM 869 O O . LEU A 1 113 ? 21.641 -0.209 1.486 1.00 58.28 113 LEU A O 1
ATOM 873 N N . ASP A 1 114 ? 20.909 -1.949 2.736 1.00 52.47 114 ASP A N 1
ATOM 874 C CA . ASP A 1 114 ? 22.169 -2.715 2.782 1.00 52.47 114 ASP A CA 1
ATOM 875 C C . ASP A 1 114 ? 22.443 -3.463 1.462 1.00 52.47 114 ASP A C 1
ATOM 877 O O . ASP A 1 114 ? 21.490 -4.065 0.890 1.00 52.47 114 ASP A O 1
#

Sequence (114 aa):
LALWANAWQLQAQLGIPCGPDRRLLTLAGLAVCHQELEDASEARACCERALQLLGAESPHPLLAPFLEAHVRLSWRLGLDKRHSEARLQALQEAGLTPTPPPSLKELLIKEVLD

Secondary structure (DSSP, 8-state):
-HHHHHHHHHHHHS-----HHHHHHHHHHHHHHHHHTT-HHHHHHHHHHHHHHTTTT---TTHHHHHHHHHHHHHHHT---HHHHHHHHHHHHTTSS-SSPPPHHHHHHHS---

Radius of gyration: 13.66 Å; chains: 1; bounding box: 36×29×32 Å

Foldseek 3Di:
DVVLVVVQVCCVPVVPCPDLVVNLLSLLVQLVVCVVVVVLPSNLVSLVVNCVSCDLDDLDLCLLQSLVSNQVSCVVVVHDNVVSVVSNVVCVVVVSADVNHDHSVVVSVVDDDD